Protein AF-A0A2C5ZQS2-F1 (afdb_monomer)

pLDDT: mean 78.42, std 18.47, range [37.34, 97.88]

Structure (mmCIF, N/CA/C/O backbone):
data_AF-A0A2C5ZQS2-F1
#
_entry.id   AF-A0A2C5ZQS2-F1
#
loop_
_atom_site.group_PDB
_atom_site.id
_atom_site.type_symbol
_atom_site.label_atom_id
_atom_site.label_alt_id
_atom_site.label_comp_id
_atom_site.label_asym_id
_atom_site.label_entity_id
_atom_site.label_seq_id
_atom_site.pdbx_PDB_ins_code
_atom_site.Cartn_x
_atom_site.Cartn_y
_atom_site.Cartn_z
_atom_site.occupancy
_atom_site.B_iso_or_equiv
_atom_site.auth_seq_id
_atom_site.auth_comp_id
_atom_site.auth_asym_id
_atom_site.auth_atom_id
_atom_site.pdbx_PDB_model_num
ATOM 1 N N . MET A 1 1 ? 65.768 36.895 28.020 1.00 37.34 1 MET A N 1
ATOM 2 C CA . MET A 1 1 ? 65.434 37.858 26.948 1.00 37.34 1 MET A CA 1
ATOM 3 C C . MET A 1 1 ? 64.075 37.496 26.375 1.00 37.34 1 MET A C 1
ATOM 5 O O . MET A 1 1 ? 63.819 36.330 26.121 1.00 37.34 1 MET A O 1
ATOM 9 N N . LYS A 1 2 ? 63.199 38.500 26.297 1.00 49.25 2 LYS A N 1
ATOM 10 C CA . LYS A 1 2 ? 61.789 38.441 25.890 1.00 49.25 2 LYS A CA 1
ATOM 11 C C . LYS A 1 2 ? 61.618 37.933 24.458 1.00 49.25 2 LYS A C 1
ATOM 13 O O . LYS A 1 2 ? 62.408 38.320 23.604 1.00 49.25 2 LYS A O 1
ATOM 18 N N . ARG A 1 3 ? 60.506 37.235 24.202 1.00 48.50 3 ARG A N 1
ATOM 19 C CA . ARG A 1 3 ? 59.677 37.406 22.995 1.00 48.50 3 ARG A CA 1
ATOM 20 C C . ARG A 1 3 ? 58.298 36.774 23.206 1.00 48.50 3 ARG A C 1
ATOM 22 O O . ARG A 1 3 ? 58.096 35.590 22.977 1.00 48.50 3 ARG A O 1
ATOM 29 N N . SER A 1 4 ? 57.370 37.604 23.687 1.00 47.88 4 SER A N 1
ATOM 30 C CA . SER A 1 4 ? 55.929 37.379 23.561 1.00 47.88 4 SER A CA 1
ATOM 31 C C . SER A 1 4 ? 55.571 37.284 22.083 1.00 47.88 4 SER A C 1
ATOM 33 O O . SER A 1 4 ? 55.976 38.150 21.306 1.00 47.88 4 SER A O 1
ATOM 35 N N . VAL A 1 5 ? 54.790 36.275 21.713 1.00 55.06 5 VAL A N 1
ATOM 36 C CA . VAL A 1 5 ? 54.129 36.206 20.409 1.00 55.06 5 VAL A CA 1
ATOM 37 C C . VAL A 1 5 ? 52.644 36.444 20.647 1.00 55.06 5 VAL A C 1
ATOM 39 O O . VAL A 1 5 ? 52.011 35.768 21.454 1.00 55.06 5 VAL A O 1
ATOM 42 N N . LEU A 1 6 ? 52.144 37.494 20.002 1.00 46.62 6 LEU A N 1
ATOM 43 C CA . LEU A 1 6 ? 50.769 37.970 20.046 1.00 46.62 6 LEU A CA 1
ATOM 44 C C . LEU A 1 6 ? 49.825 36.906 19.474 1.00 46.62 6 LEU A C 1
ATOM 46 O O . LEU A 1 6 ? 50.069 36.375 18.392 1.00 46.62 6 LEU A O 1
ATOM 50 N N . ALA A 1 7 ? 48.739 36.625 20.194 1.00 46.19 7 ALA A N 1
ATOM 51 C CA . ALA A 1 7 ? 47.628 35.831 19.693 1.00 46.19 7 ALA A CA 1
ATOM 52 C C . ALA A 1 7 ? 46.930 36.604 18.563 1.00 46.19 7 ALA A C 1
ATOM 54 O O . ALA A 1 7 ? 46.370 37.677 18.787 1.00 46.19 7 ALA A O 1
ATOM 55 N N . ALA A 1 8 ? 46.983 36.066 17.344 1.00 54.09 8 ALA A N 1
ATOM 56 C CA . ALA A 1 8 ? 46.149 36.531 16.248 1.00 54.09 8 ALA A CA 1
ATOM 57 C C . ALA A 1 8 ? 44.703 36.112 16.543 1.00 54.09 8 ALA A C 1
ATOM 59 O O . ALA A 1 8 ? 44.389 34.924 16.609 1.00 54.09 8 ALA A O 1
ATOM 60 N N . ALA A 1 9 ? 43.837 37.099 16.765 1.00 51.88 9 ALA A N 1
ATOM 61 C CA . ALA A 1 9 ? 42.402 36.905 16.864 1.00 51.88 9 ALA A CA 1
ATOM 62 C C . ALA A 1 9 ? 41.885 36.358 15.525 1.00 51.88 9 ALA A C 1
ATOM 64 O O . ALA A 1 9 ? 41.842 37.076 14.527 1.00 51.88 9 ALA A O 1
ATOM 65 N N . ALA A 1 10 ? 41.525 35.077 15.498 1.00 47.47 10 ALA A N 1
ATOM 66 C CA . ALA A 1 10 ? 40.819 34.486 14.374 1.00 47.47 10 ALA A CA 1
ATOM 67 C C . ALA A 1 10 ? 39.375 34.999 14.398 1.00 47.47 10 ALA A C 1
ATOM 69 O O . ALA A 1 10 ? 38.610 34.705 15.318 1.00 47.47 10 ALA A O 1
ATOM 70 N N . TRP A 1 11 ? 39.017 35.814 13.406 1.00 48.94 11 TRP A N 1
ATOM 71 C CA . TRP A 1 11 ? 37.631 36.191 13.163 1.00 48.94 11 TRP A CA 1
ATOM 72 C C . TRP A 1 11 ? 36.794 34.931 12.888 1.00 48.94 11 TRP A C 1
ATOM 74 O O . TRP A 1 11 ? 37.176 34.149 12.017 1.00 48.94 11 TRP A O 1
ATOM 84 N N . PRO A 1 12 ? 35.646 34.724 13.564 1.00 47.47 12 PRO A N 1
ATOM 85 C CA . PRO A 1 12 ? 34.840 33.505 13.427 1.00 47.47 12 PRO A CA 1
ATOM 86 C C . PRO A 1 12 ? 34.095 33.362 12.089 1.00 47.47 12 PRO A C 1
ATOM 88 O O . PRO A 1 12 ? 33.207 32.522 11.974 1.00 47.47 12 PRO A O 1
ATOM 91 N N . TRP A 1 13 ? 34.404 34.179 11.081 1.00 59.16 13 TRP A N 1
ATOM 92 C CA . TRP A 1 13 ? 33.674 34.227 9.815 1.00 59.16 13 TRP A CA 1
ATOM 93 C C . TRP A 1 13 ? 34.599 33.975 8.625 1.00 59.16 13 TRP A C 1
ATOM 95 O O . TRP A 1 13 ? 34.697 34.783 7.709 1.00 59.16 13 TRP A O 1
ATOM 105 N N . LEU A 1 14 ? 35.265 32.824 8.620 1.00 51.34 14 LEU A N 1
ATOM 106 C CA . LEU A 1 14 ? 35.474 32.105 7.367 1.00 51.34 14 LEU A CA 1
ATOM 107 C C . LEU A 1 14 ? 34.523 30.911 7.394 1.00 51.34 14 LEU A C 1
ATOM 109 O O . LEU A 1 14 ? 34.773 29.917 8.071 1.00 51.34 14 LEU A O 1
ATOM 113 N N . VAL A 1 15 ? 33.405 31.036 6.678 1.00 56.72 15 VAL A N 1
ATOM 114 C CA . VAL A 1 15 ? 32.603 29.878 6.284 1.00 56.72 15 VAL A CA 1
ATOM 115 C C . VAL A 1 15 ? 33.494 29.047 5.368 1.00 56.72 15 VAL A C 1
ATOM 117 O O . VAL A 1 15 ? 33.746 29.425 4.225 1.00 56.72 15 VAL A O 1
ATOM 120 N N . ALA A 1 16 ? 34.012 27.940 5.893 1.00 51.16 16 ALA A N 1
ATOM 121 C CA . ALA A 1 16 ? 34.485 26.852 5.062 1.00 51.16 16 ALA A CA 1
ATOM 122 C C . ALA A 1 16 ? 33.280 26.383 4.236 1.00 51.16 16 ALA A C 1
ATOM 124 O O . ALA A 1 16 ? 32.302 25.879 4.791 1.00 51.16 16 ALA A O 1
ATOM 125 N N . GLY A 1 17 ? 33.309 26.620 2.924 1.00 53.50 17 GLY A N 1
ATOM 126 C CA . GLY A 1 17 ? 32.421 25.913 2.015 1.00 53.50 17 GLY A CA 1
ATOM 127 C C . GLY A 1 17 ? 32.746 24.434 2.153 1.00 53.50 17 GLY A C 1
ATOM 128 O O . GLY A 1 17 ? 33.852 24.033 1.814 1.00 53.50 17 GLY A O 1
ATOM 129 N N . ALA A 1 18 ? 31.824 23.662 2.726 1.00 53.88 18 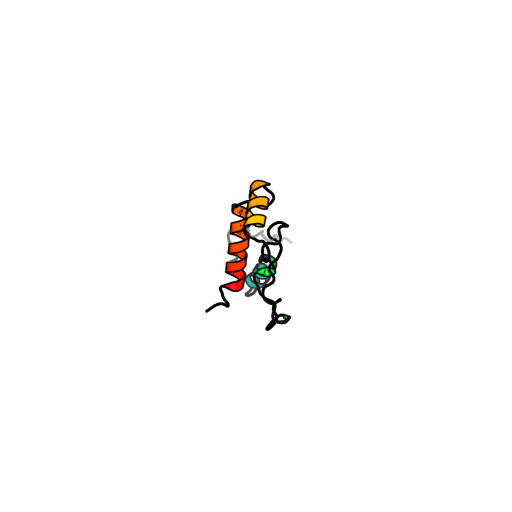ALA A N 1
ATOM 130 C CA . ALA A 1 18 ? 31.937 22.218 2.763 1.00 53.88 18 ALA A CA 1
ATOM 131 C C . ALA A 1 18 ? 31.753 21.712 1.330 1.00 53.88 18 ALA A C 1
ATOM 133 O O . ALA A 1 18 ? 30.638 21.663 0.807 1.00 53.88 18 ALA A O 1
ATOM 134 N N . ASP A 1 19 ? 32.863 21.382 0.688 1.00 56.97 19 ASP A N 1
ATOM 135 C CA . ASP A 1 19 ? 32.927 20.418 -0.393 1.00 56.97 19 ASP A CA 1
ATOM 136 C C . ASP A 1 19 ? 32.348 19.099 0.131 1.00 56.97 19 ASP A C 1
ATOM 138 O O . ASP A 1 19 ? 33.014 18.299 0.785 1.00 56.97 19 ASP A O 1
ATOM 142 N N . ALA A 1 20 ? 31.042 18.906 -0.076 1.00 54.16 20 ALA A N 1
ATOM 143 C CA . ALA A 1 20 ? 30.412 17.622 0.171 1.00 54.16 20 ALA A CA 1
ATOM 144 C C . ALA A 1 20 ? 31.137 16.596 -0.715 1.00 54.16 20 ALA A C 1
ATOM 146 O O . ALA A 1 20 ? 31.156 16.781 -1.932 1.00 54.16 20 ALA A O 1
ATOM 147 N N . PRO A 1 21 ? 31.757 15.545 -0.147 1.00 56.72 21 PRO A N 1
ATOM 148 C CA . PRO A 1 21 ? 32.472 14.576 -0.954 1.00 56.72 21 PRO A CA 1
ATOM 149 C C . PRO A 1 21 ? 31.480 13.908 -1.904 1.00 56.72 21 PRO A C 1
ATOM 151 O O . PRO A 1 21 ? 30.435 13.405 -1.470 1.00 56.72 21 PRO A O 1
ATOM 154 N N . ASP A 1 22 ? 31.816 13.918 -3.194 1.00 54.38 22 ASP A N 1
ATOM 155 C CA . ASP A 1 22 ? 31.070 13.235 -4.246 1.00 54.38 22 ASP A CA 1
ATOM 156 C C . ASP A 1 22 ? 30.847 11.775 -3.820 1.00 54.38 22 ASP A C 1
ATOM 158 O O . ASP A 1 22 ? 31.769 10.959 -3.790 1.00 54.38 22 ASP A O 1
ATOM 162 N N . GLY A 1 23 ? 29.619 11.457 -3.398 1.00 54.12 23 GLY A N 1
ATOM 163 C CA . GLY A 1 23 ? 29.248 10.128 -2.904 1.00 54.12 23 GLY A CA 1
ATOM 164 C C . GLY A 1 23 ? 28.650 10.056 -1.493 1.00 54.12 23 GLY A C 1
ATOM 165 O O . GLY A 1 23 ? 28.126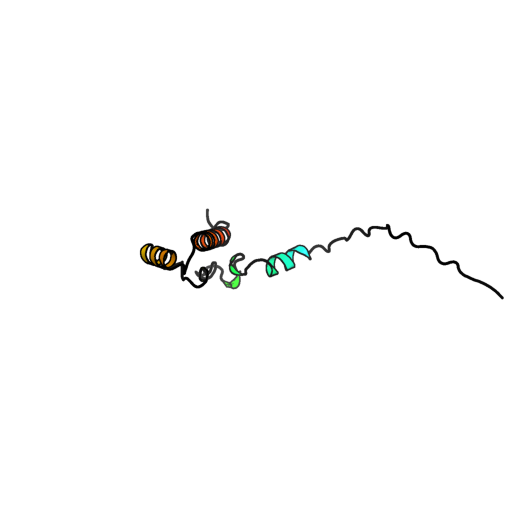 9.000 -1.132 1.00 54.12 23 GLY A O 1
ATOM 166 N N . ALA A 1 24 ? 28.655 11.137 -0.703 1.00 54.06 24 ALA A N 1
ATOM 167 C CA . ALA A 1 24 ? 27.957 11.150 0.593 1.00 54.06 24 ALA A CA 1
ATOM 168 C C . ALA A 1 24 ? 26.428 11.025 0.435 1.00 54.06 24 ALA A C 1
ATOM 170 O O . ALA A 1 24 ? 25.777 10.334 1.211 1.00 54.06 24 ALA A O 1
ATOM 171 N N . LEU A 1 25 ? 25.869 11.619 -0.625 1.00 54.44 25 LEU A N 1
ATOM 172 C CA . LEU A 1 25 ? 24.425 11.640 -0.885 1.00 54.44 25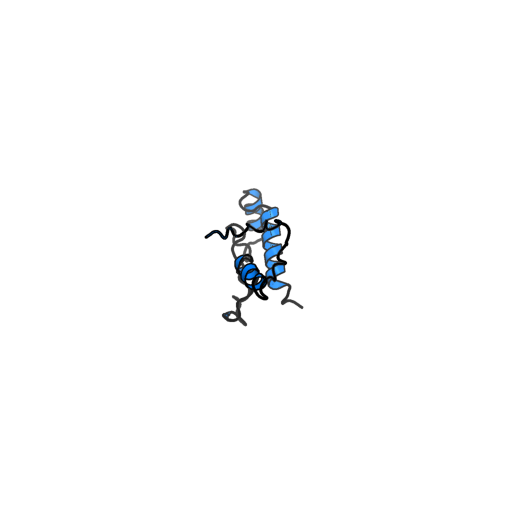 LEU A CA 1
ATOM 173 C C . LEU A 1 25 ? 23.863 10.274 -1.324 1.00 54.44 25 LEU A C 1
ATOM 175 O O . LEU A 1 25 ? 22.744 9.924 -0.968 1.00 54.44 25 LEU A O 1
ATOM 179 N N . VAL A 1 26 ? 24.625 9.471 -2.077 1.00 59.50 26 VAL A N 1
ATOM 180 C CA . VAL A 1 26 ? 24.100 8.225 -2.678 1.00 59.50 26 VAL A CA 1
ATOM 181 C C . VAL A 1 26 ? 23.985 7.068 -1.686 1.00 59.50 26 VAL A C 1
ATOM 183 O O . VAL A 1 26 ? 23.080 6.248 -1.812 1.00 59.50 26 VAL A O 1
ATOM 186 N N . LYS A 1 27 ? 24.875 6.992 -0.689 1.00 57.19 27 LYS A N 1
ATOM 187 C CA . LYS A 1 27 ? 24.810 5.948 0.348 1.00 57.19 27 LYS A CA 1
ATOM 188 C C . LYS A 1 27 ? 23.671 6.199 1.330 1.00 57.19 27 LYS A C 1
ATOM 190 O O . LYS A 1 27 ? 23.036 5.244 1.760 1.00 57.19 27 LYS A O 1
ATOM 195 N N . ASP A 1 28 ? 23.397 7.464 1.638 1.00 63.09 28 ASP A N 1
ATOM 196 C CA . ASP A 1 28 ? 22.359 7.839 2.600 1.00 63.09 28 ASP A CA 1
ATOM 197 C C . ASP A 1 28 ? 20.954 7.562 2.042 1.00 63.09 28 ASP A C 1
ATOM 199 O O . ASP A 1 28 ? 20.123 6.949 2.711 1.00 63.09 28 ASP A O 1
ATOM 203 N N . VAL A 1 29 ? 20.739 7.846 0.749 1.00 66.00 29 VAL A N 1
ATOM 204 C CA . VAL A 1 29 ? 19.472 7.552 0.056 1.00 66.00 29 VAL A CA 1
ATOM 205 C C . VAL A 1 29 ? 19.099 6.069 0.143 1.00 66.00 29 VAL A C 1
ATOM 207 O O . VAL A 1 29 ? 17.938 5.757 0.391 1.00 66.00 29 VAL A O 1
ATOM 210 N N . PHE A 1 30 ? 20.052 5.143 0.004 1.00 62.41 30 PHE A N 1
ATOM 211 C CA . PHE A 1 30 ? 19.777 3.705 0.137 1.00 62.41 30 PHE A CA 1
ATOM 212 C C . PHE A 1 30 ? 19.453 3.274 1.574 1.00 62.41 30 PHE A C 1
ATOM 214 O O . PHE A 1 30 ? 18.688 2.333 1.759 1.00 62.41 30 PHE A O 1
ATOM 221 N N . LEU A 1 31 ? 20.018 3.943 2.584 1.00 64.31 31 LEU A N 1
ATOM 222 C CA . LEU A 1 31 ? 19.745 3.647 3.995 1.00 64.31 31 LEU A CA 1
ATOM 223 C C . LEU A 1 31 ? 18.415 4.249 4.470 1.00 64.31 31 LEU A C 1
ATOM 225 O O . LEU A 1 31 ? 17.793 3.714 5.387 1.00 64.31 31 LEU A O 1
ATOM 229 N N . GLN A 1 32 ? 17.974 5.346 3.852 1.00 61.78 32 GLN A N 1
ATOM 230 C CA . GLN A 1 32 ? 1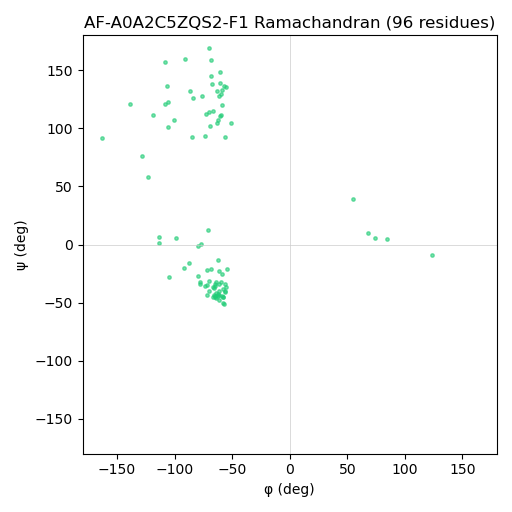6.711 6.022 4.169 1.00 61.78 32 GLN A CA 1
ATOM 231 C C . GLN A 1 32 ? 15.531 5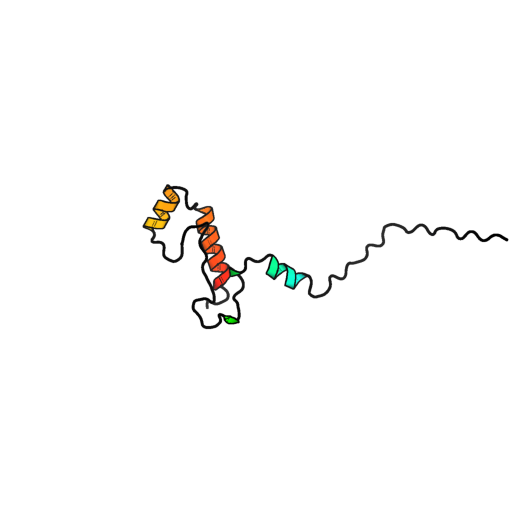.539 3.319 1.00 61.78 32 GLN A C 1
ATOM 233 O O . GLN A 1 32 ? 14.379 5.710 3.720 1.00 61.78 32 GLN A O 1
ATOM 238 N N . THR A 1 33 ? 15.788 4.920 2.166 1.00 62.94 33 THR A N 1
ATOM 239 C CA . THR A 1 33 ? 14.731 4.366 1.319 1.00 62.94 33 THR A CA 1
ATOM 240 C C . THR A 1 33 ? 14.364 2.964 1.811 1.00 62.94 33 THR A C 1
ATOM 242 O O . THR A 1 33 ? 15.249 2.116 1.922 1.00 62.94 33 THR A O 1
ATOM 245 N N . PRO A 1 34 ? 13.080 2.667 2.090 1.00 66.38 34 PRO A N 1
ATOM 246 C CA . PRO A 1 34 ? 12.681 1.317 2.462 1.00 66.38 34 PRO A CA 1
ATOM 247 C C . PRO A 1 34 ? 13.130 0.318 1.378 1.00 66.38 34 PRO A C 1
ATOM 249 O O . PRO A 1 34 ? 12.923 0.597 0.191 1.00 66.38 34 PRO A O 1
ATOM 252 N N . PRO A 1 35 ? 13.705 -0.847 1.754 1.00 64.19 35 PRO A N 1
ATOM 253 C CA . PRO A 1 35 ? 14.328 -1.786 0.812 1.00 64.19 35 PRO A CA 1
ATOM 254 C C . PRO A 1 35 ? 13.421 -2.227 -0.341 1.00 64.19 35 PRO A C 1
ATOM 256 O O . PRO A 1 35 ? 13.899 -2.656 -1.382 1.00 64.19 35 PRO A O 1
ATOM 259 N N . SER A 1 36 ? 12.103 -2.109 -0.174 1.00 72.94 36 SER A N 1
ATOM 260 C CA . SER A 1 36 ? 11.115 -2.454 -1.190 1.00 72.94 36 SER A CA 1
ATOM 261 C C . SER A 1 36 ? 11.107 -1.526 -2.409 1.00 72.94 36 SER A C 1
ATOM 263 O O . SER A 1 36 ? 10.586 -1.936 -3.438 1.00 72.94 36 SER A O 1
ATOM 265 N N . LEU A 1 37 ? 11.627 -0.295 -2.340 1.00 83.00 37 LEU A N 1
ATOM 266 C CA . LEU A 1 37 ? 11.532 0.662 -3.458 1.00 83.00 37 LEU A CA 1
ATOM 267 C C . LEU A 1 37 ? 12.664 0.545 -4.485 1.00 83.00 37 LEU A C 1
ATOM 269 O O . LEU A 1 37 ? 12.524 1.071 -5.587 1.00 83.00 37 LEU A O 1
ATOM 273 N N . ILE A 1 38 ? 13.764 -0.133 -4.152 1.00 85.44 38 ILE A N 1
ATOM 274 C CA . ILE A 1 38 ? 14.888 -0.335 -5.069 1.00 85.44 38 ILE A CA 1
ATOM 275 C C . ILE A 1 38 ? 15.060 -1.842 -5.287 1.00 85.44 38 ILE A C 1
ATOM 277 O O . ILE A 1 38 ? 15.437 -2.544 -4.348 1.00 85.44 38 ILE A O 1
ATOM 281 N N . PRO A 1 39 ? 14.783 -2.370 -6.493 1.00 86.81 39 PRO A N 1
ATOM 282 C CA . PRO A 1 39 ? 14.883 -3.802 -6.741 1.00 86.81 39 PRO A CA 1
ATOM 283 C C . PRO A 1 39 ? 16.336 -4.288 -6.700 1.00 86.81 39 PRO A C 1
ATOM 285 O O . PRO A 1 39 ? 17.258 -3.607 -7.158 1.00 86.81 39 PRO A O 1
ATOM 288 N N . LEU A 1 40 ? 16.534 -5.509 -6.198 1.00 87.31 40 LEU A N 1
ATOM 289 C CA . LEU A 1 40 ? 17.845 -6.153 -6.139 1.00 87.31 40 LEU A CA 1
ATOM 290 C C . LEU A 1 40 ? 18.150 -6.890 -7.446 1.00 87.31 40 LEU A C 1
ATOM 292 O O . LEU A 1 40 ? 17.343 -7.688 -7.925 1.00 87.31 40 LEU A O 1
ATOM 296 N N . MET A 1 41 ? 19.354 -6.682 -7.985 1.00 88.12 41 MET A N 1
ATOM 297 C CA . MET A 1 41 ? 19.798 -7.322 -9.233 1.00 88.12 41 MET A CA 1
ATOM 298 C C . MET A 1 41 ? 19.787 -8.856 -9.145 1.00 88.12 41 MET A C 1
ATOM 300 O O . MET A 1 41 ? 19.488 -9.539 -10.117 1.00 88.12 41 MET A O 1
ATOM 304 N N . GLU A 1 42 ? 20.045 -9.404 -7.960 1.00 91.25 42 GLU A N 1
ATOM 305 C CA . GLU A 1 42 ? 20.023 -10.845 -7.673 1.00 91.25 42 GLU A CA 1
ATOM 306 C C . GLU A 1 42 ? 18.644 -11.488 -7.895 1.00 91.25 42 GLU A C 1
ATOM 308 O O . GLU A 1 42 ? 18.552 -12.695 -8.109 1.00 91.25 42 GLU A O 1
ATOM 313 N N . LYS A 1 43 ? 17.569 -10.690 -7.854 1.00 90.94 43 LYS A N 1
ATOM 314 C CA . LYS A 1 43 ? 16.186 -11.129 -8.088 1.00 90.94 43 LYS A CA 1
ATOM 315 C C . LYS A 1 43 ? 15.705 -10.842 -9.513 1.00 90.94 43 LYS A C 1
ATOM 317 O O . LYS A 1 43 ? 14.529 -11.066 -9.814 1.00 90.94 43 LYS A O 1
ATOM 322 N N . ALA A 1 44 ? 16.576 -10.357 -10.399 1.00 91.38 44 ALA A N 1
ATOM 323 C CA . ALA A 1 44 ? 16.221 -10.061 -11.782 1.00 91.38 44 ALA A CA 1
ATOM 324 C C . ALA A 1 44 ? 15.653 -11.299 -12.498 1.00 91.38 44 ALA A C 1
ATOM 326 O O . ALA A 1 44 ? 16.167 -12.408 -12.368 1.00 91.38 44 ALA A O 1
ATOM 327 N N . GLY A 1 45 ? 14.568 -11.106 -13.253 1.00 89.75 45 GLY A N 1
ATOM 328 C CA . GLY A 1 45 ? 13.878 -12.189 -13.962 1.00 89.75 45 GLY A CA 1
ATOM 329 C C . GLY A 1 45 ? 13.041 -13.117 -13.073 1.00 89.75 45 GLY A C 1
ATOM 330 O O . GLY A 1 45 ? 12.497 -14.094 -13.582 1.00 89.75 45 GLY A O 1
ATOM 331 N N . SER A 1 46 ? 12.913 -12.823 -11.775 1.00 91.56 46 SER A N 1
ATOM 332 C CA . SER A 1 46 ? 12.070 -13.582 -10.846 1.00 91.56 46 SER A CA 1
ATOM 333 C C . SER A 1 46 ? 10.813 -12.799 -10.430 1.00 91.56 46 SER A C 1
ATOM 335 O O . SER A 1 46 ? 10.825 -11.565 -10.465 1.00 91.56 46 SER A O 1
ATOM 337 N N . PRO A 1 47 ? 9.744 -13.486 -9.980 1.00 85.88 47 PRO A N 1
ATOM 338 C CA . PRO A 1 47 ? 8.582 -12.838 -9.361 1.00 85.88 47 PRO A CA 1
ATOM 339 C C . PRO A 1 47 ? 8.940 -12.022 -8.108 1.00 85.88 47 PRO A C 1
ATOM 341 O O . PRO A 1 47 ? 8.267 -11.045 -7.794 1.00 85.88 47 PRO A O 1
ATOM 344 N N . ASP A 1 48 ? 10.042 -12.371 -7.438 1.00 88.56 48 ASP A N 1
ATOM 345 C CA . ASP A 1 48 ? 10.522 -11.712 -6.220 1.00 88.56 48 ASP A CA 1
ATOM 346 C C . ASP A 1 48 ? 11.218 -10.366 -6.486 1.00 88.56 48 ASP A C 1
ATOM 348 O O . ASP A 1 48 ? 11.718 -9.747 -5.548 1.00 88.56 48 ASP A O 1
ATOM 352 N N . LEU A 1 49 ? 11.320 -9.913 -7.743 1.00 90.88 49 LEU A N 1
ATOM 353 C CA . LEU A 1 49 ? 11.996 -8.653 -8.075 1.00 90.88 49 LEU A CA 1
ATOM 354 C C . LEU A 1 49 ? 11.317 -7.442 -7.416 1.00 90.88 49 LEU A C 1
ATOM 356 O O . LEU A 1 49 ? 11.991 -6.493 -7.019 1.00 90.88 49 LEU A O 1
ATOM 360 N N . PHE A 1 50 ? 9.991 -7.497 -7.275 1.00 89.75 50 PHE A N 1
ATOM 361 C CA . PHE A 1 50 ? 9.179 -6.456 -6.650 1.00 89.75 50 PHE A CA 1
ATOM 362 C C . PHE A 1 50 ? 8.283 -7.074 -5.575 1.00 89.75 50 PHE A C 1
ATOM 364 O O . PHE A 1 50 ? 7.084 -7.255 -5.814 1.00 89.75 50 PHE A O 1
ATOM 371 N N . PRO A 1 51 ? 8.834 -7.417 -4.401 1.00 86.38 51 PRO A N 1
ATOM 372 C CA . PRO A 1 51 ? 8.048 -8.032 -3.344 1.00 86.38 51 PRO A CA 1
ATOM 373 C C . PRO A 1 51 ? 7.031 -7.022 -2.800 1.00 86.38 51 PRO A C 1
ATOM 375 O O . PRO A 1 51 ? 7.361 -5.847 -2.598 1.00 86.38 51 PRO A O 1
ATOM 378 N N . MET A 1 52 ? 5.801 -7.480 -2.554 1.00 85.25 52 MET A N 1
ATOM 379 C CA . MET A 1 52 ? 4.770 -6.703 -1.870 1.00 85.25 52 MET A CA 1
ATOM 380 C C . MET A 1 52 ? 4.698 -7.162 -0.413 1.00 85.25 52 MET A C 1
ATOM 382 O O . MET A 1 52 ? 4.254 -8.264 -0.111 1.00 85.25 52 MET A O 1
ATOM 386 N N . GLY A 1 53 ? 5.194 -6.326 0.498 1.00 86.62 53 GLY A N 1
ATOM 387 C CA . GLY A 1 53 ? 5.056 -6.584 1.929 1.00 86.62 53 GLY A CA 1
ATOM 388 C C . GLY A 1 53 ? 3.614 -6.410 2.405 1.00 86.62 53 GLY A C 1
ATOM 389 O O . GLY A 1 53 ? 2.769 -5.847 1.703 1.00 86.62 53 GLY A O 1
ATOM 390 N N . ASP A 1 54 ? 3.352 -6.838 3.637 1.00 91.75 54 ASP A N 1
ATOM 391 C CA . ASP A 1 54 ? 2.074 -6.571 4.292 1.00 91.75 54 ASP A CA 1
ATOM 392 C C . ASP A 1 54 ? 1.828 -5.062 4.432 1.00 91.75 54 ASP A C 1
ATOM 394 O O . ASP A 1 54 ? 2.707 -4.282 4.808 1.00 91.75 54 ASP A O 1
ATOM 398 N N . CYS A 1 55 ? 0.587 -4.649 4.196 1.00 92.31 55 CYS A N 1
ATOM 399 C CA . CYS A 1 55 ? 0.130 -3.286 4.403 1.00 92.31 55 CYS A CA 1
ATOM 400 C C . CYS A 1 55 ? -0.274 -3.105 5.871 1.00 92.31 55 CYS A C 1
ATOM 402 O O . CYS A 1 55 ? -1.402 -3.411 6.246 1.00 92.31 55 CYS A O 1
ATOM 404 N N . PHE A 1 56 ? 0.650 -2.651 6.723 1.00 92.88 56 PHE A N 1
ATOM 405 C CA . PHE A 1 56 ? 0.409 -2.487 8.170 1.00 92.88 56 PHE A CA 1
ATOM 406 C C . PHE A 1 56 ? -0.093 -3.77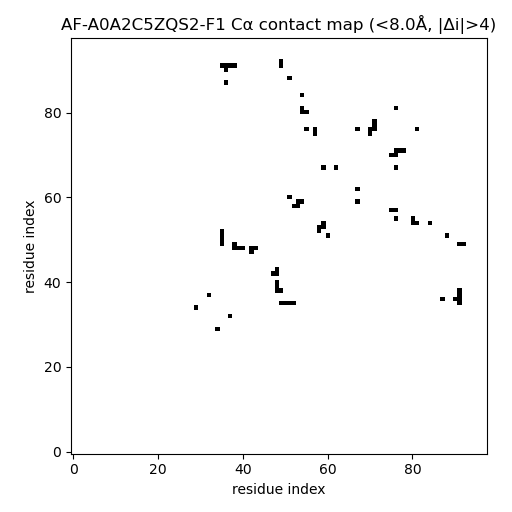9 8.855 1.00 92.88 56 PHE A C 1
ATOM 408 O O . PHE A 1 56 ? -0.966 -3.740 9.717 1.00 92.88 56 PHE A O 1
ATOM 415 N N . GLY A 1 57 ? 0.458 -4.935 8.463 1.00 92.00 57 GLY A N 1
ATOM 416 C CA . GLY A 1 57 ? 0.056 -6.254 8.975 1.00 92.00 57 GLY A CA 1
ATOM 417 C C . GLY A 1 57 ? -1.153 -6.879 8.265 1.00 92.00 57 GLY A C 1
ATOM 418 O O . GLY A 1 57 ? -1.615 -7.943 8.673 1.00 92.00 57 GLY A O 1
ATOM 419 N N . PHE A 1 58 ? -1.667 -6.244 7.206 1.00 93.88 58 PHE A N 1
ATOM 420 C CA . PHE A 1 58 ? -2.712 -6.786 6.339 1.00 93.88 58 PHE A CA 1
ATOM 421 C C . PHE A 1 58 ? -2.135 -7.236 4.988 1.00 93.88 58 PHE A C 1
ATOM 423 O O . PHE A 1 58 ? -1.554 -6.430 4.256 1.00 93.88 58 PHE A O 1
ATOM 430 N N . LYS A 1 59 ? -2.324 -8.510 4.621 1.00 93.75 59 LYS A N 1
ATOM 431 C CA . LYS A 1 59 ? -1.848 -9.066 3.345 1.00 93.75 59 LYS A CA 1
ATOM 432 C C . LYS A 1 59 ? -2.708 -8.563 2.178 1.00 93.75 59 LYS A C 1
ATOM 434 O O . LYS A 1 59 ? -3.744 -9.145 1.870 1.00 93.75 59 LYS A O 1
ATOM 439 N N . LEU A 1 60 ? -2.284 -7.467 1.544 1.00 92.50 60 LEU A N 1
ATOM 440 C CA . LEU A 1 60 ? -3.077 -6.749 0.536 1.00 92.50 60 LEU A CA 1
ATOM 441 C C . LEU A 1 60 ? -3.077 -7.417 -0.852 1.00 92.50 60 LEU A C 1
ATOM 443 O O . LEU A 1 60 ? -4.093 -7.365 -1.534 1.00 92.50 60 LEU A O 1
ATOM 447 N N . GLU A 1 61 ? -1.972 -8.049 -1.264 1.00 87.19 61 GLU A N 1
ATOM 448 C CA . GLU A 1 61 ? -1.781 -8.617 -2.617 1.00 87.19 61 GLU A CA 1
ATOM 449 C C . GLU A 1 61 ? -2.864 -9.632 -3.024 1.00 87.19 61 GLU A C 1
ATOM 451 O O . GLU A 1 61 ? -3.265 -9.691 -4.183 1.00 87.19 61 GLU A O 1
ATOM 456 N N . GLU A 1 62 ? -3.369 -10.400 -2.058 1.00 85.56 62 GLU A N 1
ATOM 457 C CA . GLU A 1 62 ? -4.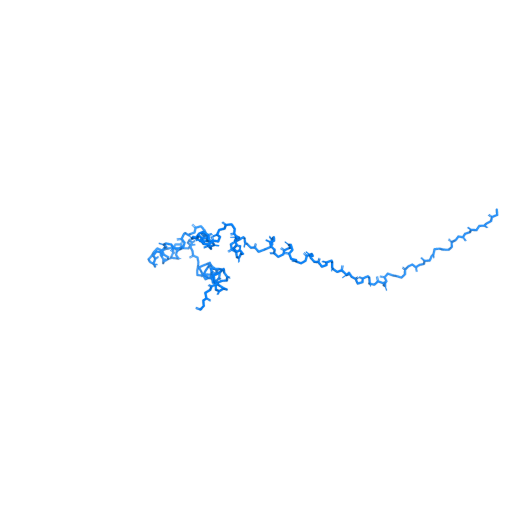339 -11.481 -2.272 1.00 85.56 62 GLU A CA 1
ATOM 458 C C . GLU A 1 62 ? -5.709 -11.183 -1.638 1.00 85.56 62 GLU A C 1
ATOM 460 O O . GLU A 1 62 ? -6.586 -12.048 -1.605 1.00 85.56 62 GLU A O 1
ATOM 465 N N . ALA A 1 63 ? -5.907 -9.974 -1.103 1.00 94.25 63 ALA A N 1
ATOM 466 C CA . ALA A 1 63 ? -7.144 -9.623 -0.422 1.00 94.25 63 ALA A CA 1
ATOM 467 C C . ALA A 1 63 ? -8.278 -9.366 -1.421 1.00 94.25 63 ALA A C 1
ATOM 469 O O . ALA A 1 63 ? -8.183 -8.536 -2.327 1.00 94.25 63 ALA A O 1
ATOM 470 N N . THR A 1 64 ? -9.411 -10.030 -1.210 1.00 96.56 64 THR A N 1
ATOM 471 C CA . THR A 1 64 ? -10.658 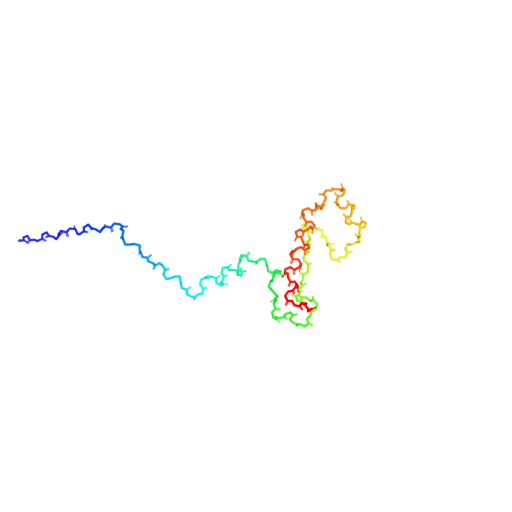-9.696 -1.904 1.00 96.56 64 THR A CA 1
ATOM 472 C C . THR A 1 64 ? -11.189 -8.336 -1.445 1.00 96.56 64 THR A C 1
ATOM 474 O O . THR A 1 64 ? -10.906 -7.874 -0.338 1.00 96.56 64 THR A O 1
ATOM 477 N N . ILE A 1 65 ? -12.039 -7.711 -2.265 1.00 95.31 65 ILE A N 1
ATOM 478 C CA . ILE A 1 65 ? -12.700 -6.444 -1.908 1.00 95.31 65 ILE A CA 1
ATOM 479 C C . ILE A 1 65 ? -13.487 -6.578 -0.599 1.00 95.31 65 ILE A C 1
ATOM 481 O O . ILE A 1 65 ? -13.404 -5.693 0.246 1.00 95.31 65 ILE A O 1
ATOM 485 N N . ALA A 1 66 ? -14.173 -7.706 -0.395 1.00 97.62 66 ALA A N 1
ATOM 486 C CA . ALA A 1 66 ? -14.916 -7.969 0.833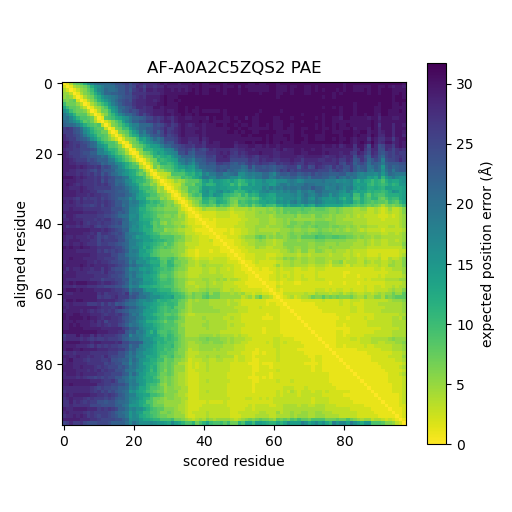 1.00 97.62 66 ALA A CA 1
ATOM 487 C C . ALA A 1 66 ? -14.000 -8.009 2.071 1.00 97.62 66 ALA A C 1
ATOM 489 O O . ALA A 1 66 ? -14.307 -7.381 3.078 1.00 97.62 66 ALA A O 1
ATOM 490 N N . GLN A 1 67 ? -12.840 -8.672 1.984 1.00 97.12 67 GLN A N 1
ATOM 491 C CA . GLN A 1 67 ? -11.865 -8.710 3.084 1.00 97.12 67 GLN A CA 1
ATOM 492 C C . GLN A 1 67 ? -11.264 -7.331 3.376 1.00 97.12 67 GLN A C 1
ATOM 494 O O . GLN A 1 67 ? -11.030 -6.995 4.537 1.00 97.12 67 GLN A O 1
ATOM 499 N N . MET A 1 68 ? -11.020 -6.523 2.340 1.00 96.69 68 MET A N 1
ATOM 500 C CA . MET A 1 68 ? -10.566 -5.143 2.522 1.00 96.69 68 MET A CA 1
ATOM 501 C C . MET A 1 68 ? -11.634 -4.295 3.219 1.00 96.69 68 MET A C 1
ATOM 503 O O . MET A 1 68 ? -11.312 -3.577 4.162 1.00 96.69 68 MET A O 1
ATOM 507 N N . GLN A 1 69 ? -12.899 -4.408 2.804 1.00 96.88 69 GLN A N 1
ATOM 508 C CA . GLN A 1 69 ? -14.021 -3.698 3.426 1.00 96.88 69 GLN A CA 1
ATOM 509 C C . GLN A 1 69 ? -14.191 -4.094 4.895 1.00 96.88 69 GLN A C 1
ATOM 511 O O . GLN A 1 69 ? -14.234 -3.215 5.750 1.00 96.88 69 GLN A O 1
ATOM 516 N N . GLU A 1 70 ? -14.175 -5.391 5.205 1.00 97.75 70 GLU A N 1
ATOM 517 C CA . GLU A 1 70 ? -14.250 -5.890 6.582 1.00 97.75 70 GLU A CA 1
ATOM 518 C C . GLU A 1 70 ? -13.090 -5.359 7.444 1.00 97.75 70 GLU A C 1
ATOM 520 O O . GLU A 1 70 ? -13.290 -4.919 8.577 1.00 97.75 70 GLU A O 1
ATOM 525 N N . ALA A 1 71 ? -11.862 -5.362 6.916 1.00 97.19 71 ALA A N 1
ATOM 526 C CA . ALA A 1 71 ? -10.702 -4.825 7.626 1.00 97.19 71 ALA A CA 1
ATOM 527 C C . ALA A 1 71 ? -10.810 -3.310 7.871 1.00 97.19 71 ALA A C 1
ATOM 529 O O . ALA A 1 71 ? -10.348 -2.825 8.910 1.00 97.19 71 ALA A O 1
ATOM 530 N N . MET A 1 72 ? -11.429 -2.575 6.943 1.00 97.06 72 MET A N 1
ATOM 531 C CA . MET A 1 72 ? -11.695 -1.144 7.085 1.00 97.06 72 MET A CA 1
ATOM 532 C C . MET A 1 72 ? -12.795 -0.850 8.101 1.00 97.06 72 MET A C 1
ATOM 534 O O . MET A 1 72 ? -12.618 0.028 8.946 1.00 97.06 72 MET A O 1
ATOM 538 N N . GLU A 1 73 ? -13.886 -1.612 8.081 1.00 97.88 73 GLU A N 1
ATOM 539 C CA . GLU A 1 73 ? -14.968 -1.516 9.066 1.00 97.88 73 GLU A CA 1
ATOM 540 C C . GLU A 1 73 ? -14.475 -1.835 10.481 1.00 97.88 73 GLU A C 1
ATOM 542 O O . GLU A 1 73 ? -14.829 -1.144 11.437 1.00 97.88 73 GLU A O 1
ATOM 547 N N . SER A 1 74 ? -13.598 -2.835 10.621 1.00 97.06 74 SER A N 1
ATOM 548 C CA . SER A 1 74 ? -13.010 -3.208 11.909 1.00 97.06 74 SER A CA 1
ATOM 549 C C . SER A 1 74 ? -11.854 -2.295 12.348 1.00 97.06 74 SER A C 1
ATOM 551 O O . SER A 1 74 ? -11.240 -2.558 13.381 1.00 97.06 74 SER A O 1
ATOM 553 N N . GLY A 1 75 ? -11.470 -1.297 11.542 1.00 96.44 75 GLY A N 1
ATOM 554 C CA . GLY A 1 75 ? -10.346 -0.393 11.816 1.00 96.44 75 GLY A CA 1
ATOM 555 C C . GLY A 1 75 ? -8.952 -1.037 11.776 1.00 96.44 75 GLY A C 1
ATOM 556 O O . GLY A 1 75 ? -7.978 -0.393 12.161 1.00 96.44 75 GLY A O 1
ATOM 557 N N . ARG A 1 76 ? -8.827 -2.287 11.305 1.00 96.19 76 ARG A N 1
ATOM 558 C CA . ARG A 1 76 ? -7.529 -2.974 11.132 1.00 96.19 76 ARG A CA 1
ATOM 559 C C . ARG A 1 76 ? -6.731 -2.409 9.958 1.00 96.19 76 ARG A C 1
ATOM 561 O O . ARG A 1 76 ? -5.517 -2.564 9.916 1.00 96.19 76 ARG A O 1
ATOM 568 N N . LEU A 1 77 ? -7.421 -1.769 9.021 1.00 96.75 77 LEU A N 1
ATOM 569 C CA . LEU A 1 77 ? -6.845 -1.100 7.868 1.00 96.75 77 LEU A CA 1
ATOM 570 C C . LEU A 1 77 ? -7.582 0.219 7.646 1.00 96.75 77 LEU A C 1
ATOM 572 O O . LEU A 1 77 ? -8.785 0.233 7.434 1.00 96.75 77 LEU A O 1
ATOM 576 N N . THR A 1 78 ? -6.890 1.348 7.680 1.00 97.69 78 THR A N 1
ATOM 577 C CA . THR A 1 78 ? -7.511 2.650 7.389 1.00 97.69 78 THR A CA 1
ATOM 578 C C . THR A 1 78 ? -7.404 2.995 5.906 1.00 97.69 78 THR A C 1
ATOM 580 O O . THR A 1 78 ? -6.522 2.506 5.199 1.00 97.69 78 THR A O 1
ATOM 583 N N . SER A 1 79 ? -8.256 3.904 5.426 1.00 96.62 79 SER A N 1
ATOM 584 C CA . SER A 1 79 ? -8.164 4.432 4.056 1.00 96.62 79 SER A CA 1
ATOM 585 C C . SER A 1 79 ? -6.804 5.081 3.767 1.00 96.62 79 SER A C 1
ATOM 587 O O . SER A 1 79 ? -6.247 4.892 2.689 1.00 96.62 79 SER A O 1
ATOM 589 N N . VAL A 1 80 ? -6.231 5.792 4.745 1.00 96.69 80 VAL A N 1
ATOM 590 C CA . VAL A 1 80 ? -4.904 6.418 4.632 1.00 96.69 80 VAL A CA 1
ATOM 591 C C . VAL A 1 80 ? -3.808 5.362 4.485 1.00 96.69 80 VAL A C 1
ATOM 593 O O . VAL A 1 80 ? -2.934 5.500 3.628 1.00 96.69 80 VAL A O 1
ATOM 596 N N . GLN A 1 81 ? -3.863 4.289 5.279 1.00 96.00 81 GLN A N 1
ATOM 597 C CA . GLN A 1 81 ? -2.916 3.175 5.179 1.00 96.00 81 GLN A CA 1
ATOM 598 C C . GLN A 1 81 ? -3.039 2.462 3.831 1.00 96.00 81 GLN A C 1
ATOM 600 O O . GLN A 1 81 ? -2.029 2.256 3.162 1.00 96.00 81 GLN A O 1
ATOM 605 N N . LEU A 1 82 ? -4.267 2.166 3.397 1.00 95.00 82 LEU A N 1
ATOM 606 C CA . LEU A 1 82 ? -4.535 1.509 2.120 1.00 95.00 82 LEU A CA 1
ATOM 607 C C . LEU A 1 82 ? -3.966 2.303 0.937 1.00 95.00 82 LEU A C 1
ATOM 609 O O . LEU A 1 82 ? -3.224 1.755 0.120 1.00 95.00 82 LEU A O 1
ATOM 613 N N . VAL A 1 83 ? -4.258 3.605 0.869 1.00 95.50 83 VAL A N 1
ATOM 614 C CA . VAL A 1 83 ? -3.726 4.480 -0.187 1.00 95.50 83 VAL A CA 1
ATOM 615 C C . VAL A 1 83 ? -2.202 4.542 -0.122 1.00 95.50 83 VAL A C 1
ATOM 617 O O . VAL A 1 83 ? -1.550 4.435 -1.158 1.00 95.50 83 VAL A O 1
ATOM 620 N N . SER A 1 84 ? -1.622 4.649 1.076 1.00 94.00 84 SER A N 1
ATOM 621 C CA . SER A 1 84 ? -0.163 4.680 1.244 1.00 94.00 84 SER A CA 1
ATOM 622 C C . SER A 1 84 ? 0.501 3.428 0.664 1.00 94.00 84 SER A C 1
ATOM 624 O O . SER A 1 84 ? 1.458 3.545 -0.098 1.00 94.00 84 SER A O 1
ATOM 626 N N . CYS A 1 85 ? -0.047 2.241 0.934 1.00 92.94 85 CYS A N 1
ATOM 627 C CA . CYS A 1 85 ? 0.478 0.981 0.404 1.00 92.94 85 CYS A CA 1
ATOM 628 C C . CYS A 1 85 ? 0.389 0.898 -1.129 1.00 92.94 85 CYS A C 1
ATOM 630 O O . CYS A 1 85 ? 1.352 0.486 -1.780 1.00 92.94 85 CYS A O 1
ATOM 632 N N . TYR A 1 86 ? -0.722 1.339 -1.728 1.00 92.38 86 TYR A N 1
ATOM 633 C CA . TYR A 1 86 ? -0.848 1.387 -3.190 1.00 92.38 86 TYR A CA 1
ATOM 634 C C . TYR A 1 86 ? 0.091 2.406 -3.841 1.00 92.38 86 TYR A C 1
ATOM 636 O O . TYR A 1 86 ? 0.643 2.137 -4.911 1.00 92.38 86 TYR A O 1
ATOM 644 N N . MET A 1 87 ? 0.317 3.552 -3.199 1.00 92.94 87 MET A N 1
ATOM 645 C CA . MET A 1 87 ? 1.278 4.547 -3.680 1.00 92.94 87 MET A CA 1
ATOM 646 C C . MET A 1 87 ? 2.708 4.007 -3.615 1.00 92.94 87 MET A C 1
ATOM 648 O O . MET A 1 87 ? 3.444 4.120 -4.591 1.00 92.94 87 MET A O 1
ATOM 652 N N . THR A 1 88 ? 3.090 3.338 -2.523 1.00 90.56 88 THR A N 1
ATOM 653 C CA . THR A 1 88 ? 4.389 2.655 -2.422 1.00 90.56 88 THR A CA 1
ATOM 654 C C . THR A 1 88 ? 4.561 1.616 -3.527 1.00 90.56 88 THR A C 1
ATOM 656 O O . THR A 1 88 ? 5.607 1.590 -4.175 1.00 90.56 88 THR A O 1
ATOM 659 N N . ARG A 1 89 ? 3.534 0.799 -3.797 1.00 90.56 89 ARG A N 1
ATOM 660 C CA . ARG A 1 89 ? 3.568 -0.177 -4.897 1.00 90.56 89 ARG A CA 1
ATOM 661 C C . ARG A 1 89 ? 3.730 0.508 -6.252 1.00 90.56 89 ARG A C 1
ATOM 663 O O . ARG A 1 89 ? 4.551 0.077 -7.054 1.00 90.56 89 ARG A O 1
ATOM 670 N N . THR A 1 90 ? 3.002 1.598 -6.477 1.00 91.19 90 THR A N 1
ATOM 671 C CA . THR A 1 90 ? 3.131 2.415 -7.689 1.00 91.19 90 THR A CA 1
ATOM 672 C C . THR A 1 90 ? 4.568 2.900 -7.863 1.00 91.19 90 THR A C 1
ATOM 674 O O . THR A 1 90 ? 5.165 2.657 -8.906 1.00 91.19 90 THR A O 1
ATOM 677 N N . PHE A 1 91 ? 5.172 3.495 -6.835 1.00 90.50 91 PHE A N 1
ATOM 678 C CA . PHE A 1 91 ? 6.557 3.969 -6.909 1.00 90.50 91 PHE A CA 1
ATOM 679 C C . PHE A 1 91 ? 7.577 2.847 -7.111 1.00 90.50 91 PHE A C 1
ATOM 681 O O . PHE A 1 91 ? 8.576 3.055 -7.794 1.00 90.50 91 PHE A O 1
ATOM 688 N N . GLN A 1 92 ? 7.310 1.659 -6.570 1.00 89.56 92 GLN A N 1
ATOM 689 C CA . GLN A 1 92 ? 8.149 0.483 -6.770 1.00 89.56 92 GLN A CA 1
ATOM 690 C C . GLN A 1 92 ? 8.122 -0.004 -8.228 1.00 89.56 92 GLN A C 1
ATOM 692 O O . GLN A 1 92 ? 9.169 -0.335 -8.779 1.00 89.56 92 GLN A O 1
ATOM 697 N N . THR A 1 93 ? 6.946 -0.084 -8.860 1.00 90.12 93 THR A N 1
ATOM 698 C CA . THR A 1 93 ? 6.801 -0.787 -10.149 1.00 90.12 93 THR A CA 1
ATOM 699 C C . THR A 1 93 ? 6.673 0.124 -11.360 1.00 90.12 93 THR A C 1
ATOM 701 O O . THR A 1 93 ? 7.059 -0.278 -12.454 1.00 90.12 93 THR A O 1
ATOM 704 N N . GLN A 1 94 ? 6.143 1.340 -11.206 1.00 91.12 94 GLN A N 1
ATOM 705 C CA . GLN A 1 94 ? 5.878 2.253 -12.323 1.00 91.12 94 GLN A CA 1
ATOM 706 C C . GLN A 1 94 ? 7.106 2.544 -13.205 1.00 91.12 94 GLN A C 1
ATOM 708 O O . GLN A 1 94 ? 6.928 2.581 -14.420 1.00 91.12 94 GLN A O 1
ATOM 713 N N . PRO A 1 95 ? 8.345 2.665 -12.681 1.00 89.94 95 PRO A N 1
ATOM 714 C CA . PRO A 1 95 ? 9.530 2.850 -13.528 1.00 89.94 95 PRO A CA 1
ATOM 715 C C . PRO A 1 95 ? 9.821 1.691 -14.500 1.00 89.94 95 PRO A C 1
ATOM 717 O O . PRO A 1 95 ? 10.639 1.843 -15.405 1.00 89.94 95 PRO A O 1
ATOM 720 N N . TYR A 1 96 ? 9.179 0.535 -14.311 1.00 88.25 96 TYR A N 1
ATOM 721 C CA . TYR A 1 96 ? 9.433 -0.707 -15.046 1.00 88.25 96 TYR A CA 1
ATOM 722 C C . TYR A 1 96 ? 8.256 -1.145 -15.932 1.00 88.25 96 TYR A C 1
ATOM 724 O O . TYR A 1 96 ? 8.341 -2.181 -16.593 1.00 88.25 96 TYR A O 1
ATOM 732 N N . ILE A 1 97 ? 7.168 -0.371 -15.959 1.00 86.81 97 ILE A N 1
ATOM 733 C CA . ILE A 1 97 ? 5.975 -0.622 -16.778 1.00 86.81 97 ILE A CA 1
ATOM 734 C C . ILE A 1 97 ? 5.975 0.389 -17.939 1.00 86.81 97 ILE A C 1
ATOM 736 O O . ILE A 1 97 ? 6.299 1.557 -17.733 1.00 86.81 97 ILE A O 1
ATOM 740 N N . LYS A 1 98 ? 5.669 -0.068 -19.161 1.00 73.31 98 LYS A N 1
ATOM 741 C CA . LYS A 1 98 ? 5.590 0.766 -20.375 1.00 73.31 98 LYS A CA 1
ATOM 742 C C . LYS A 1 98 ? 4.168 1.213 -20.671 1.00 73.31 98 LYS A C 1
ATOM 744 O O . LYS A 1 98 ? 3.252 0.399 -20.423 1.00 73.31 98 LYS A O 1
#

Solvent-accessible surface area (backbone atoms only — not comparable to full-atom values): 6504 Å² total; per-residue (Å²): 135,90,81,89,78,82,82,78,83,76,70,93,78,70,81,75,80,78,78,73,61,94,62,61,69,64,60,50,50,62,76,72,44,63,73,67,59,57,68,53,77,93,31,62,98,45,86,67,33,67,62,82,72,58,52,84,83,38,68,58,94,81,51,50,71,67,57,51,50,52,31,40,75,69,63,69,39,48,73,68,56,53,50,50,46,54,50,52,50,44,67,43,46,52,90,78,59,133

Foldseek 3Di:
DDDDDDDDDDDPPDPDPPPPPPPPVVVVCCVPDDVQQQFDPVCPPHPPRRDQDAQQPHPPPPDDPVNVVVCCVVVVADPVSVVVSVVSSCSRPVVPDD

Organism: NCBI:txid1399860

Secondary structure (DSSP, 8-state):
-----------S---------TTHHHHHHHHHS-GGGS--GGGTTSGGGS----BTTB--TT--HHHHHHHHHTTSS-HHHHHHHHHHHHHHHGGG--

Sequence (98 aa):
MKRSVLAAAAWPWLVAGADAPDGALVKDVFLQTPPSLIPLMEKAGSPDLFPMGDCFGFKLEEATIAQMQEAMESGRLTSVQLVSCYMTRTFQTQPYIK

Mean predicted aligned error: 13.93 Å

Radius of gyration: 26.31 Å; Cα contacts (8 Å, |Δi|>4): 43; chains: 1; bounding box: 80×52×47 Å